Protein AF-A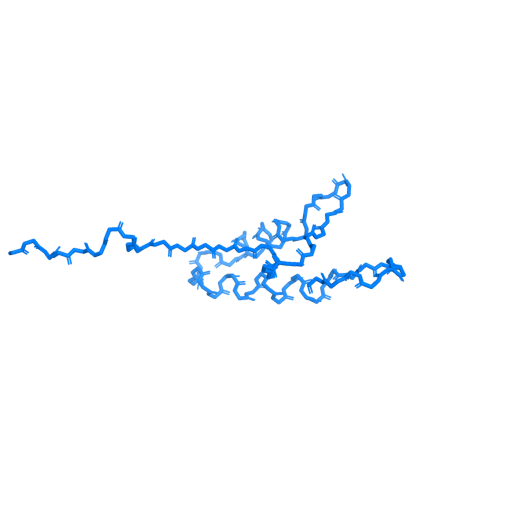0A2G9TLX8-F1 (afdb_monomer)

Organism: Teladorsagia circumcincta (NCBI:txid45464)

Solvent-accessible surface area (backbone atoms only — not comparable to full-atom values): 5007 Å² total; per-residue (Å²): 134,84,80,88,70,67,95,81,59,97,75,83,86,84,71,79,40,60,90,98,41,57,74,63,63,46,95,88,77,42,38,50,53,59,50,26,43,55,55,47,45,76,74,38,56,91,83,47,56,73,68,60,47,52,52,50,24,54,50,49,40,67,77,75,60,79,80,91,67,93,62,92,74,56,106

Mean predicted aligned error: 5.74 Å

Radius of gyration: 16.06 Å; Cα contacts (8 Å, |Δi|>4): 44; chains: 1; bounding box: 57×19×33 Å

InterPro domains:
  IPR002138 Peptidase C14, caspase non-catalytic subunit p10 [PS50207] (6-75)
  IPR002398 Peptidase C14 family [PTHR47901] (6-62)
  IPR011600 Peptidase C14, caspase domain [PF00656] (5-73)
  IPR029030 Caspase-like domain superfamily [SSF52129] (5-71)

Structure (mmCIF, N/CA/C/O backbone):
data_AF-A0A2G9TLX8-F1
#
_entry.id   AF-A0A2G9TLX8-F1
#
loop_
_atom_site.group_PDB
_atom_site.id
_atom_site.type_symbol
_atom_site.label_atom_id
_atom_site.label_alt_id
_atom_site.label_comp_id
_atom_site.label_asym_id
_atom_site.label_entity_id
_atom_site.label_seq_id
_atom_site.pdbx_PDB_ins_code
_atom_site.Cartn_x
_atom_site.Cartn_y
_atom_site.Cartn_z
_atom_site.occupancy
_atom_site.B_iso_or_equiv
_atom_site.auth_seq_id
_atom_site.auth_comp_id
_atom_site.auth_asym_id
_atom_site.auth_atom_id
_atom_site.pdbx_PDB_model_num
ATOM 1 N N . THR A 1 1 ? -30.983 -4.044 -18.626 1.00 60.34 1 THR A N 1
ATOM 2 C CA . THR A 1 1 ? -29.888 -4.016 -19.620 1.00 60.34 1 THR A CA 1
ATOM 3 C C . THR A 1 1 ? -28.600 -4.385 -18.913 1.00 60.34 1 THR A C 1
ATOM 5 O O . THR A 1 1 ? -28.383 -3.910 -17.808 1.00 60.34 1 THR A O 1
ATOM 8 N N . ASN A 1 2 ? -27.795 -5.292 -19.471 1.00 66.88 2 ASN A N 1
ATOM 9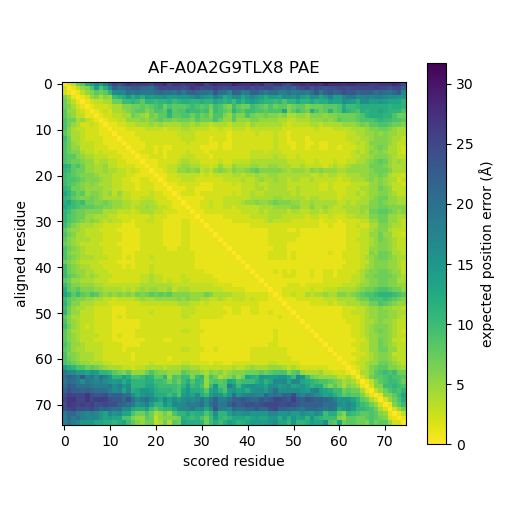 C CA . ASN A 1 2 ? -26.522 -5.694 -18.865 1.00 66.88 2 ASN A CA 1
ATOM 10 C C . ASN A 1 2 ? -25.452 -4.659 -19.268 1.00 66.88 2 ASN A C 1
ATOM 12 O O . ASN A 1 2 ? -25.234 -4.499 -20.471 1.00 66.88 2 ASN A O 1
ATOM 16 N N . PRO A 1 3 ? -24.852 -3.894 -18.340 1.00 79.19 3 PRO A N 1
ATOM 17 C CA . PRO A 1 3 ? -23.887 -2.863 -18.705 1.00 79.19 3 PRO A CA 1
ATOM 18 C C . PRO A 1 3 ? -22.617 -3.500 -19.287 1.00 79.19 3 PRO A C 1
ATOM 20 O O . PRO A 1 3 ? -22.060 -4.436 -18.713 1.00 79.19 3 PRO A O 1
ATOM 23 N N . ILE A 1 4 ? -22.153 -2.988 -20.430 1.00 83.25 4 ILE A N 1
ATOM 24 C CA . ILE A 1 4 ? -20.880 -3.401 -21.032 1.00 83.25 4 ILE A CA 1
ATOM 25 C C . ILE A 1 4 ? -19.761 -2.878 -20.125 1.00 83.25 4 ILE A C 1
ATOM 27 O O . ILE A 1 4 ? -19.550 -1.669 -20.041 1.00 83.25 4 ILE A O 1
ATOM 31 N N . ARG A 1 5 ? -19.059 -3.779 -19.430 1.00 85.06 5 ARG A N 1
ATOM 32 C CA . ARG A 1 5 ? -17.863 -3.442 -18.647 1.00 85.06 5 ARG A CA 1
ATOM 33 C C . ARG A 1 5 ? -16.594 -3.622 -19.486 1.00 85.06 5 ARG A C 1
ATOM 35 O O . ARG A 1 5 ? -16.541 -4.561 -20.286 1.00 85.06 5 ARG A O 1
ATOM 42 N N . PRO A 1 6 ? -15.576 -2.755 -19.322 1.00 92.12 6 PRO A N 1
ATOM 43 C CA . PRO A 1 6 ? -14.254 -2.987 -19.895 1.00 92.12 6 PRO A CA 1
ATOM 44 C C . PRO A 1 6 ? -13.717 -4.367 -19.499 1.00 92.12 6 PRO A C 1
ATOM 46 O O . PRO A 1 6 ? -13.930 -4.814 -18.377 1.00 92.12 6 PRO A O 1
ATOM 49 N N . ARG A 1 7 ? -13.005 -5.041 -20.412 1.00 86.75 7 ARG A N 1
ATOM 50 C CA . ARG A 1 7 ? -12.463 -6.393 -20.162 1.00 86.75 7 ARG A CA 1
ATOM 51 C C . ARG A 1 7 ? -11.475 -6.442 -18.996 1.00 86.75 7 ARG A C 1
ATOM 53 O O . ARG A 1 7 ? -11.358 -7.472 -18.347 1.00 86.75 7 ARG A O 1
ATOM 60 N N . GLU A 1 8 ? -10.793 -5.334 -18.748 1.00 90.12 8 GLU A N 1
ATOM 61 C CA . GLU A 1 8 ? -9.779 -5.189 -17.704 1.00 90.12 8 GLU A CA 1
ATOM 62 C C . GLU A 1 8 ? -10.249 -4.205 -16.623 1.00 90.12 8 GLU A C 1
ATOM 64 O O . GLU A 1 8 ? -9.482 -3.379 -16.134 1.00 90.12 8 GLU A O 1
ATOM 69 N N . SER A 1 9 ? -11.540 -4.240 -16.276 1.00 90.75 9 SER A N 1
ATOM 70 C CA . SER A 1 9 ? -12.051 -3.475 -15.139 1.00 90.75 9 SER A CA 1
ATOM 71 C C . SER A 1 9 ? -11.726 -4.155 -13.810 1.00 90.75 9 SER A C 1
ATOM 73 O O . SER A 1 9 ? -11.478 -5.356 -13.746 1.00 90.75 9 SER A O 1
ATOM 75 N N . ASP A 1 10 ? -11.772 -3.365 -12.738 1.00 90.44 10 ASP A N 1
ATOM 76 C CA . ASP A 1 10 ? -11.766 -3.845 -11.350 1.00 90.44 10 ASP A CA 1
ATOM 77 C C . ASP A 1 10 ? -10.449 -4.499 -10.876 1.00 90.44 10 ASP A C 1
ATOM 79 O O . ASP A 1 10 ? -10.419 -5.182 -9.853 1.00 90.44 10 ASP A O 1
ATOM 83 N N . PHE A 1 11 ? -9.335 -4.243 -11.571 1.00 94.69 11 PHE A N 1
ATOM 84 C CA . PHE A 1 11 ? -8.000 -4.651 -11.130 1.00 94.69 11 PHE A CA 1
ATOM 85 C C . PHE A 1 11 ? -7.327 -3.593 -10.254 1.00 94.69 11 PHE A C 1
ATOM 87 O O . PHE A 1 11 ? -7.353 -2.396 -10.540 1.00 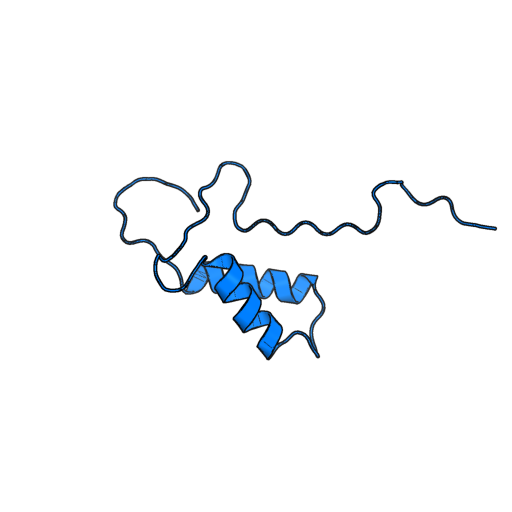94.69 11 PHE A O 1
ATOM 94 N N . LEU A 1 12 ? -6.635 -4.067 -9.220 1.00 96.56 12 LEU A N 1
ATOM 95 C CA . LEU A 1 12 ? -5.717 -3.280 -8.408 1.00 96.56 12 LEU A CA 1
ATOM 96 C C . LEU A 1 12 ? -4.366 -3.993 -8.394 1.00 96.56 12 LEU A C 1
ATOM 98 O O . LEU A 1 12 ? -4.270 -5.132 -7.940 1.00 96.56 12 LEU A O 1
ATOM 102 N N . ILE A 1 13 ? -3.322 -3.323 -8.877 1.00 96.38 13 ILE A N 1
ATOM 103 C CA . ILE A 1 13 ? -1.960 -3.861 -8.883 1.00 96.38 13 ILE A CA 1
ATOM 104 C C . ILE A 1 13 ? -1.111 -3.018 -7.937 1.00 96.38 13 ILE A C 1
ATOM 106 O O . ILE A 1 13 ? -0.926 -1.823 -8.156 1.00 96.38 13 ILE A O 1
ATOM 110 N N . ALA A 1 14 ? -0.599 -3.649 -6.883 1.00 97.00 14 ALA A N 1
ATOM 111 C CA . ALA A 1 14 ? 0.261 -3.011 -5.898 1.00 97.00 14 ALA A CA 1
ATOM 112 C C . ALA A 1 14 ? 1.688 -3.553 -6.035 1.00 97.00 14 ALA A C 1
ATOM 114 O O . ALA A 1 14 ? 1.962 -4.705 -5.697 1.00 97.00 14 ALA A O 1
ATOM 115 N N . TYR A 1 15 ? 2.592 -2.719 -6.545 1.00 97.06 15 TYR A N 1
ATOM 116 C CA . TYR A 1 15 ? 4.012 -3.044 -6.646 1.00 97.06 15 TYR A CA 1
ATOM 117 C C . TYR A 1 15 ? 4.757 -2.631 -5.376 1.00 97.06 15 TYR A C 1
ATOM 119 O O . TYR A 1 15 ? 4.447 -1.606 -4.775 1.00 97.06 15 TYR A O 1
ATOM 127 N N . ALA A 1 16 ? 5.764 -3.420 -4.995 1.00 95.31 16 ALA A N 1
ATOM 128 C CA . ALA A 1 16 ? 6.606 -3.135 -3.833 1.00 95.31 16 ALA A CA 1
ATOM 129 C C . ALA A 1 16 ? 7.467 -1.878 -4.010 1.00 95.31 16 ALA A C 1
ATOM 131 O O . ALA A 1 16 ? 7.767 -1.189 -3.039 1.00 95.31 16 ALA A O 1
ATOM 132 N N . THR A 1 17 ? 7.859 -1.605 -5.252 1.00 94.00 17 THR A N 1
ATOM 133 C CA . THR A 1 17 ? 8.657 -0.4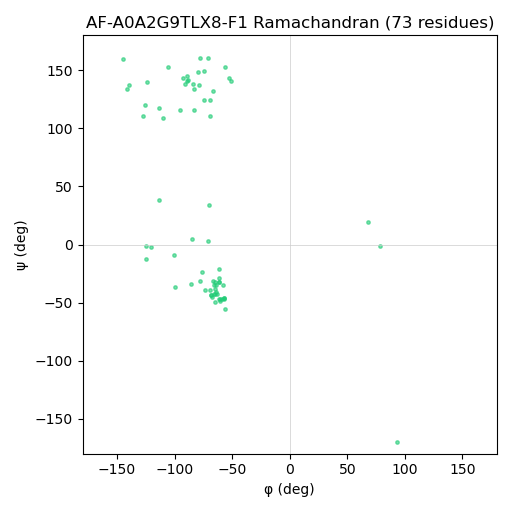54 -5.665 1.00 94.00 17 THR A CA 1
ATOM 134 C C . THR A 1 17 ? 8.201 0.019 -7.042 1.00 94.00 17 THR A C 1
ATOM 136 O O . THR A 1 17 ? 7.572 -0.752 -7.779 1.00 94.00 17 THR A O 1
ATOM 139 N N . PRO A 1 18 ? 8.500 1.273 -7.423 1.00 92.56 18 PRO A N 1
ATOM 140 C CA . PRO A 1 18 ? 8.252 1.747 -8.775 1.00 92.56 18 PRO A CA 1
ATOM 141 C C . PRO A 1 18 ? 8.945 0.863 -9.825 1.00 92.56 18 PRO A C 1
ATOM 143 O O . PRO A 1 18 ? 9.995 0.270 -9.548 1.00 92.56 18 PRO A O 1
ATOM 146 N N . PRO A 1 19 ? 8.411 0.795 -11.058 1.00 91.88 19 PRO A N 1
ATOM 147 C CA . PRO A 1 19 ? 9.105 0.144 -12.161 1.00 91.88 19 PRO A CA 1
ATOM 148 C C . PRO A 1 19 ? 10.536 0.668 -12.275 1.00 91.88 19 PRO A C 1
ATOM 150 O O . PRO A 1 19 ? 10.752 1.868 -12.132 1.00 91.88 19 PRO A O 1
ATOM 153 N N . THR A 1 20 ? 11.490 -0.218 -12.576 1.00 89.19 20 THR A N 1
ATOM 154 C CA . THR A 1 20 ? 12.948 0.039 -12.680 1.00 89.19 20 THR A CA 1
ATOM 155 C C . THR A 1 20 ? 13.731 0.135 -11.361 1.00 89.19 20 THR A C 1
ATOM 157 O O . THR A 1 20 ? 14.954 0.254 -11.402 1.00 89.19 20 THR A O 1
ATOM 160 N N . TYR A 1 21 ? 13.072 0.015 -10.202 1.00 89.88 21 TYR A N 1
ATOM 161 C CA . TYR A 1 21 ? 13.708 0.110 -8.882 1.00 89.88 21 TYR A CA 1
ATOM 162 C C . TYR A 1 21 ? 13.838 -1.265 -8.220 1.00 89.88 21 TYR A C 1
ATOM 164 O O . TYR A 1 21 ? 13.047 -2.177 -8.479 1.00 89.88 21 TYR A O 1
ATOM 172 N N . VAL A 1 22 ? 14.838 -1.425 -7.348 1.00 91.38 22 VAL A N 1
ATOM 173 C CA . VAL A 1 22 ? 15.051 -2.687 -6.626 1.00 91.38 22 VAL A CA 1
ATOM 174 C C . VAL A 1 22 ? 14.085 -2.799 -5.451 1.00 91.38 22 VAL A C 1
ATOM 176 O O . VAL A 1 22 ? 13.922 -1.853 -4.691 1.00 91.38 22 VAL A O 1
ATOM 179 N N . SER A 1 23 ? 13.494 -3.977 -5.252 1.00 91.88 23 SER A N 1
ATOM 180 C CA . SER A 1 23 ? 12.668 -4.264 -4.076 1.00 91.88 23 SER A CA 1
ATOM 181 C C . SER A 1 23 ? 13.499 -4.961 -3.003 1.00 91.88 23 SER A C 1
ATOM 183 O O . SER A 1 23 ? 13.937 -6.101 -3.183 1.00 91.88 23 SER A O 1
ATOM 185 N N . TRP A 1 24 ? 13.678 -4.308 -1.858 1.00 90.88 24 TRP A N 1
ATOM 186 C CA . TRP A 1 24 ? 14.552 -4.809 -0.803 1.00 90.88 24 TRP A CA 1
ATOM 187 C C . TRP A 1 24 ? 13.916 -5.898 0.069 1.00 90.88 24 TRP A C 1
ATOM 189 O O . TRP A 1 24 ? 12.705 -5.952 0.327 1.00 90.88 24 TRP A O 1
ATOM 199 N N . ARG A 1 25 ? 14.780 -6.801 0.540 1.00 92.31 25 ARG A N 1
ATOM 200 C CA . ARG A 1 25 ? 14.409 -7.955 1.357 1.00 92.31 25 ARG A CA 1
ATOM 201 C C . ARG A 1 25 ? 15.431 -8.212 2.450 1.00 92.31 25 ARG A C 1
ATOM 203 O O . ARG A 1 25 ? 16.626 -8.275 2.188 1.00 92.31 25 ARG A O 1
ATOM 210 N N . ASN A 1 26 ? 14.940 -8.448 3.662 1.00 90.56 26 ASN A N 1
ATOM 211 C CA . ASN A 1 26 ? 15.744 -8.996 4.742 1.00 90.56 26 ASN A CA 1
ATOM 212 C C . ASN A 1 26 ? 15.798 -10.530 4.622 1.00 90.56 26 ASN A C 1
ATOM 214 O O . ASN A 1 26 ? 14.770 -11.180 4.414 1.00 90.56 26 ASN A O 1
ATOM 218 N N . SER A 1 27 ? 16.991 -11.114 4.758 1.00 90.81 27 SER A N 1
ATOM 219 C CA . SER A 1 27 ? 17.210 -12.556 4.586 1.00 90.81 27 SER A CA 1
ATOM 220 C C . SER A 1 27 ? 16.425 -13.423 5.569 1.00 90.81 27 SER A C 1
ATOM 222 O O . SER A 1 27 ? 16.001 -14.508 5.187 1.00 90.81 27 SER A O 1
ATOM 224 N N . LEU A 1 28 ? 16.197 -12.929 6.787 1.00 93.44 28 LEU A N 1
ATOM 225 C CA . LEU A 1 28 ? 15.530 -13.656 7.867 1.00 93.44 28 LEU A CA 1
ATOM 226 C C . LEU A 1 28 ? 14.054 -13.268 8.012 1.00 93.44 28 LEU A C 1
ATOM 228 O O . LEU A 1 28 ? 13.222 -14.110 8.325 1.00 93.44 28 LEU A O 1
ATOM 232 N N . ARG A 1 29 ? 13.726 -11.989 7.792 1.00 92.00 29 ARG A N 1
ATOM 233 C CA . ARG A 1 29 ? 12.393 -11.423 8.075 1.00 92.00 29 ARG A CA 1
ATOM 234 C C . ARG A 1 29 ? 11.487 -11.274 6.850 1.00 92.00 29 ARG A C 1
ATOM 236 O O . ARG A 1 29 ? 10.309 -10.970 7.007 1.00 92.00 29 ARG A O 1
ATOM 243 N N . GLY A 1 30 ? 12.011 -11.474 5.641 1.00 94.56 30 GLY A N 1
ATOM 244 C CA . GLY A 1 30 ? 11.253 -11.334 4.394 1.00 94.56 30 GLY A CA 1
ATOM 245 C C . GLY A 1 30 ? 11.344 -9.942 3.761 1.00 94.56 30 GLY A C 1
ATOM 246 O O . GLY A 1 30 ? 12.198 -9.125 4.118 1.00 94.56 30 GLY A O 1
ATOM 247 N N . SER A 1 31 ? 10.512 -9.678 2.745 1.00 95.56 31 SER A N 1
ATOM 248 C CA . SER A 1 31 ? 10.547 -8.403 2.010 1.00 95.56 31 SER A CA 1
ATOM 249 C C . SER A 1 31 ? 9.950 -7.275 2.838 1.00 95.56 31 SER A C 1
ATOM 251 O O . SER A 1 31 ? 9.079 -7.504 3.678 1.00 95.56 31 SER A O 1
ATOM 253 N N . TRP A 1 32 ? 10.444 -6.056 2.641 1.00 95.00 32 TRP A N 1
ATOM 254 C CA . TRP A 1 32 ? 9.970 -4.903 3.411 1.00 95.00 32 TRP A CA 1
ATOM 255 C C . TRP A 1 32 ? 8.504 -4.598 3.116 1.00 95.00 32 TRP A C 1
ATOM 257 O O . TRP A 1 32 ? 7.710 -4.418 4.036 1.00 95.00 32 TRP A O 1
ATOM 267 N N . PHE A 1 33 ? 8.128 -4.655 1.838 1.00 97.00 33 PHE A N 1
ATOM 268 C CA . PHE A 1 33 ? 6.756 -4.436 1.397 1.00 97.00 33 PHE A CA 1
ATOM 269 C C . PHE A 1 33 ? 5.766 -5.442 2.002 1.00 97.00 33 PHE A C 1
ATOM 271 O O . PHE A 1 33 ? 4.742 -5.037 2.543 1.00 97.00 33 PHE A O 1
ATOM 278 N N . VAL A 1 34 ? 6.078 -6.745 1.989 1.00 97.75 34 VAL A N 1
ATOM 279 C CA . VAL A 1 34 ? 5.166 -7.768 2.538 1.00 97.75 34 VAL A CA 1
ATOM 280 C C . VAL A 1 34 ? 5.074 -7.671 4.060 1.00 97.75 34 VAL A C 1
ATOM 282 O O . VAL A 1 34 ? 3.980 -7.786 4.604 1.00 97.75 34 VAL A O 1
ATOM 285 N N . GLN A 1 35 ? 6.185 -7.395 4.753 1.00 97.44 35 GLN A N 1
ATOM 286 C CA . GLN A 1 35 ? 6.151 -7.122 6.195 1.00 97.44 35 GLN A CA 1
ATOM 287 C C . GLN A 1 35 ? 5.221 -5.941 6.514 1.00 97.44 35 GLN A C 1
ATOM 289 O O . GLN A 1 35 ? 4.357 -6.059 7.381 1.00 97.44 35 GLN A O 1
ATOM 294 N N . ALA A 1 36 ? 5.345 -4.836 5.772 1.00 97.69 36 ALA A N 1
ATOM 295 C CA . ALA A 1 36 ? 4.494 -3.663 5.943 1.00 97.69 36 ALA A CA 1
ATOM 296 C C . ALA A 1 36 ? 3.015 -3.954 5.628 1.00 97.69 36 ALA A C 1
ATOM 298 O O . ALA A 1 36 ? 2.149 -3.511 6.382 1.00 97.69 36 ALA A O 1
ATOM 299 N N . ILE A 1 37 ? 2.715 -4.733 4.579 1.00 98.06 37 ILE A N 1
ATOM 300 C CA . ILE A 1 37 ? 1.349 -5.206 4.294 1.00 98.06 37 ILE A CA 1
ATOM 301 C C . ILE A 1 37 ? 0.789 -5.955 5.498 1.00 98.06 37 ILE A C 1
ATOM 303 O O . ILE A 1 37 ? -0.267 -5.576 5.999 1.00 98.06 37 ILE A O 1
ATOM 307 N N . CYS A 1 38 ? 1.488 -6.985 5.980 1.00 97.94 38 CYS A N 1
ATOM 308 C CA . CYS A 1 38 ? 1.001 -7.815 7.078 1.00 97.94 38 CYS A CA 1
ATOM 309 C C . CYS A 1 38 ? 0.701 -6.980 8.328 1.00 97.94 38 CYS A C 1
ATOM 311 O O . CYS A 1 38 ? -0.368 -7.1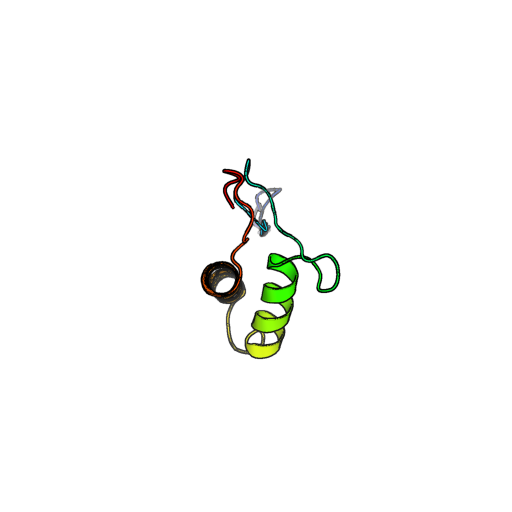22 8.917 1.00 97.94 38 CYS A O 1
ATOM 313 N N . GLU A 1 39 ? 1.604 -6.072 8.705 1.00 97.44 39 GLU A N 1
ATOM 314 C CA . GLU A 1 39 ? 1.419 -5.206 9.872 1.00 97.44 39 GLU A CA 1
ATOM 315 C C . GLU A 1 39 ? 0.237 -4.236 9.710 1.00 97.44 39 GLU A C 1
ATOM 317 O O . GLU A 1 39 ? -0.621 -4.138 10.593 1.00 97.44 39 GLU A O 1
ATOM 322 N N . VAL A 1 40 ? 0.169 -3.516 8.585 1.00 98.19 40 VAL A N 1
ATOM 323 C CA . VAL A 1 40 ? -0.870 -2.503 8.348 1.00 98.19 40 VAL A CA 1
ATOM 324 C C . VAL A 1 40 ? -2.241 -3.155 8.215 1.00 98.19 40 VAL A C 1
ATOM 326 O O . VAL A 1 40 ? -3.203 -2.685 8.827 1.00 98.19 40 VAL A O 1
ATOM 329 N N . PHE A 1 41 ? -2.345 -4.247 7.457 1.00 98.38 41 PHE A N 1
ATOM 330 C CA . PHE A 1 41 ? -3.616 -4.927 7.226 1.00 98.38 41 PHE A CA 1
ATOM 331 C C . PHE A 1 41 ? -4.126 -5.583 8.509 1.00 98.38 41 PHE A C 1
ATOM 333 O O . PHE A 1 41 ? -5.295 -5.400 8.843 1.00 98.38 41 PHE A O 1
ATOM 340 N N . ALA A 1 42 ? -3.263 -6.249 9.286 1.00 98.25 42 ALA A N 1
ATOM 341 C CA . ALA A 1 42 ? -3.665 -6.832 10.567 1.00 98.25 42 ALA A CA 1
ATOM 342 C C . ALA A 1 42 ? -4.247 -5.782 11.530 1.00 98.25 42 ALA A C 1
ATOM 344 O O . ALA A 1 42 ? -5.183 -6.071 12.273 1.00 98.25 42 ALA A O 1
ATOM 345 N N . LYS A 1 43 ? -3.725 -4.549 11.499 1.00 98.12 43 LYS A N 1
ATOM 346 C CA . LYS A 1 43 ? -4.160 -3.471 12.394 1.00 98.12 43 LYS A CA 1
ATOM 347 C C . LYS A 1 43 ? -5.376 -2.690 11.888 1.00 98.12 43 LYS A C 1
ATOM 349 O O . LYS A 1 43 ? -6.164 -2.207 12.699 1.00 98.12 43 LYS A O 1
ATOM 354 N N . HIS A 1 44 ? -5.519 -2.515 10.574 1.00 98.06 44 HIS A N 1
ATOM 355 C CA . HIS A 1 44 ? -6.432 -1.512 10.015 1.00 98.06 44 HIS A CA 1
ATOM 356 C C . HIS A 1 44 ? -7.465 -2.051 9.022 1.00 98.06 44 HIS A C 1
ATOM 358 O O . HIS A 1 44 ? -8.424 -1.333 8.743 1.00 98.06 44 HIS A O 1
ATOM 364 N N . ALA A 1 45 ? -7.344 -3.290 8.528 1.00 97.44 45 ALA A N 1
ATOM 365 C CA . ALA A 1 45 ? -8.178 -3.777 7.422 1.00 97.44 45 ALA A CA 1
ATOM 366 C C . ALA A 1 45 ? -9.686 -3.811 7.715 1.00 97.44 45 ALA A C 1
ATOM 368 O O . ALA A 1 45 ? -10.490 -3.801 6.790 1.00 97.44 45 ALA A O 1
ATOM 369 N N . ARG A 1 46 ? -10.091 -3.824 8.992 1.00 97.44 46 ARG A N 1
ATOM 370 C CA . ARG A 1 46 ? -11.510 -3.801 9.376 1.00 97.44 46 ARG A CA 1
ATOM 371 C C . ARG A 1 46 ? -12.163 -2.421 9.231 1.00 97.44 46 ARG A C 1
ATOM 373 O O . ARG A 1 46 ? -13.380 -2.348 9.117 1.00 97.44 46 ARG A O 1
ATOM 380 N N . ASN A 1 47 ? -11.373 -1.348 9.268 1.00 96.50 47 ASN A N 1
ATOM 381 C CA . ASN A 1 47 ? -11.880 0.014 9.475 1.00 96.50 47 ASN A CA 1
ATOM 382 C C . ASN A 1 47 ? -11.462 0.998 8.370 1.00 96.50 47 ASN A C 1
ATOM 384 O O . ASN A 1 47 ? -11.776 2.180 8.465 1.00 96.50 47 ASN A O 1
ATOM 388 N N . VAL A 1 48 ? -10.689 0.546 7.382 1.00 96.88 48 VAL A N 1
ATOM 389 C CA . VAL A 1 48 ? -9.991 1.396 6.409 1.00 96.88 48 VAL A CA 1
ATOM 390 C C . VAL A 1 48 ? -10.090 0.744 5.033 1.00 96.88 48 VAL A C 1
ATOM 392 O O . VAL A 1 48 ? -9.928 -0.472 4.924 1.00 96.88 48 VAL A O 1
ATOM 395 N N . ASP A 1 49 ? -10.352 1.532 3.987 1.00 97.75 49 ASP A N 1
ATOM 396 C CA . ASP A 1 49 ? -10.431 1.009 2.621 1.00 97.75 49 ASP A CA 1
ATOM 397 C C . ASP A 1 49 ? -9.055 0.592 2.071 1.00 97.75 49 ASP A C 1
ATOM 399 O O . ASP A 1 49 ? -8.001 1.011 2.555 1.00 97.75 49 ASP A O 1
ATOM 403 N N . ILE A 1 50 ? -9.055 -0.244 1.030 1.00 98.00 50 ILE A N 1
ATOM 404 C CA . ILE A 1 50 ? -7.829 -0.850 0.495 1.00 98.00 50 ILE A CA 1
ATOM 405 C C . ILE A 1 50 ? -6.810 0.170 -0.036 1.00 98.00 50 ILE A C 1
ATOM 407 O O . ILE A 1 50 ? -5.608 -0.055 0.103 1.00 98.00 50 ILE A O 1
ATOM 411 N N . LEU A 1 51 ? -7.244 1.305 -0.592 1.00 98.12 51 LEU A N 1
ATOM 412 C CA . LEU A 1 51 ? -6.325 2.326 -1.100 1.00 98.12 51 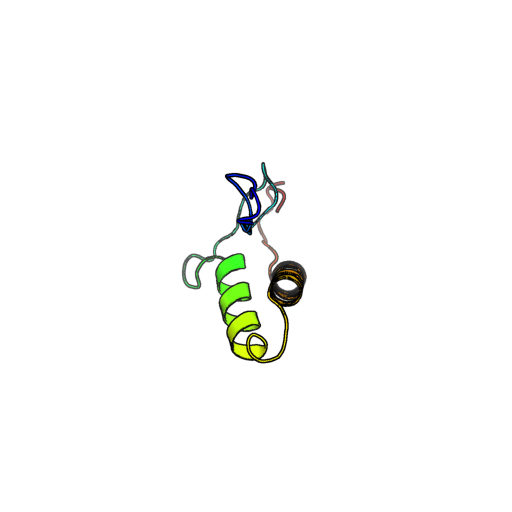LEU A CA 1
ATOM 413 C C . LEU A 1 51 ? -5.668 3.081 0.057 1.00 98.12 51 LEU A C 1
ATOM 415 O O . LEU A 1 51 ? -4.460 3.338 0.035 1.00 98.12 51 LEU A O 1
ATOM 419 N N . GLN A 1 52 ? -6.430 3.369 1.111 1.00 98.25 52 GLN A N 1
ATOM 420 C CA . GLN A 1 52 ? -5.886 3.926 2.346 1.00 98.25 52 GLN A CA 1
ATOM 421 C C . GLN A 1 52 ? -4.931 2.951 3.049 1.00 98.25 52 GLN A C 1
ATOM 423 O O . GLN A 1 52 ? -3.891 3.379 3.556 1.00 98.25 52 GLN A O 1
ATOM 428 N N . LEU A 1 53 ? -5.227 1.645 3.052 1.00 98.62 53 LEU A N 1
ATOM 429 C CA . LEU A 1 53 ? -4.305 0.627 3.567 1.00 98.62 53 LEU A CA 1
ATOM 430 C C . LEU A 1 53 ? -2.990 0.632 2.787 1.00 98.62 53 LEU A C 1
ATOM 432 O O . LEU A 1 53 ? -1.928 0.708 3.398 1.00 98.62 53 LEU A O 1
ATOM 436 N N . LEU A 1 54 ? -3.040 0.618 1.455 1.00 98.44 54 LEU A N 1
ATOM 437 C CA . LEU A 1 54 ? -1.832 0.647 0.626 1.00 98.44 54 LEU A CA 1
ATOM 438 C C . LEU A 1 54 ? -1.051 1.960 0.772 1.00 98.44 54 LEU A C 1
ATOM 440 O O . LEU A 1 54 ? 0.177 1.948 0.782 1.00 98.44 54 LEU A O 1
ATOM 444 N N . THR A 1 55 ? -1.736 3.081 1.001 1.00 98.06 55 THR A N 1
ATOM 445 C CA . THR A 1 55 ? -1.084 4.360 1.328 1.00 98.06 55 THR A CA 1
ATOM 446 C C . THR A 1 55 ? -0.326 4.274 2.656 1.00 98.06 55 THR A C 1
ATOM 448 O O . THR A 1 55 ? 0.821 4.711 2.753 1.00 98.06 55 THR A O 1
ATOM 451 N N . LYS A 1 56 ? -0.922 3.649 3.677 1.00 98.12 56 LYS A N 1
ATOM 452 C CA . LYS A 1 56 ? -0.255 3.395 4.964 1.00 98.12 56 LYS A CA 1
ATOM 453 C C . LYS A 1 56 ? 0.911 2.413 4.830 1.00 98.12 56 LYS A C 1
ATOM 455 O O . LYS A 1 56 ? 1.915 2.584 5.515 1.00 98.12 56 LYS A O 1
ATOM 460 N N . VAL A 1 57 ? 0.807 1.415 3.949 1.00 98.12 57 VAL A N 1
ATOM 461 C CA . VAL A 1 57 ? 1.922 0.512 3.616 1.00 98.12 57 VAL A CA 1
ATOM 462 C C . VAL A 1 57 ? 3.083 1.301 3.012 1.00 98.12 57 VAL A C 1
ATOM 464 O O . VAL A 1 57 ? 4.205 1.146 3.486 1.00 98.12 57 VAL A O 1
ATOM 467 N N . ASN A 1 58 ? 2.823 2.193 2.049 1.00 96.88 58 ASN A N 1
ATOM 468 C CA . ASN A 1 58 ? 3.859 3.051 1.460 1.00 96.88 58 ASN A CA 1
ATOM 469 C C . ASN A 1 58 ? 4.567 3.895 2.528 1.00 96.88 58 ASN A C 1
ATOM 471 O O . ASN A 1 58 ? 5.795 3.916 2.580 1.00 96.88 58 ASN A O 1
ATOM 475 N N . GLN A 1 59 ? 3.800 4.523 3.425 1.00 96.50 59 GLN A N 1
ATOM 476 C CA . GLN A 1 59 ? 4.353 5.280 4.550 1.00 96.50 59 GLN A CA 1
ATOM 477 C C . GLN A 1 59 ? 5.224 4.393 5.457 1.00 96.50 59 GLN A C 1
ATOM 479 O O . GLN A 1 59 ? 6.3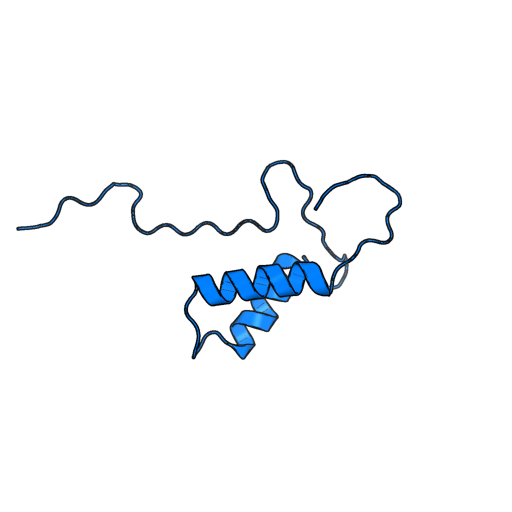56 4.739 5.779 1.00 96.50 59 GLN A O 1
ATOM 484 N N . ARG A 1 60 ? 4.739 3.199 5.816 1.00 95.75 60 ARG A N 1
ATOM 485 C CA . ARG A 1 60 ? 5.463 2.259 6.685 1.00 95.75 60 ARG A CA 1
ATOM 486 C C . ARG A 1 60 ? 6.768 1.748 6.067 1.00 95.75 60 ARG A C 1
ATOM 488 O O . ARG A 1 60 ? 7.714 1.486 6.814 1.00 95.75 60 ARG A O 1
ATOM 495 N N . VAL A 1 61 ? 6.808 1.565 4.744 1.00 94.75 61 VAL A N 1
ATOM 496 C CA . VAL A 1 61 ? 8.028 1.191 4.012 1.0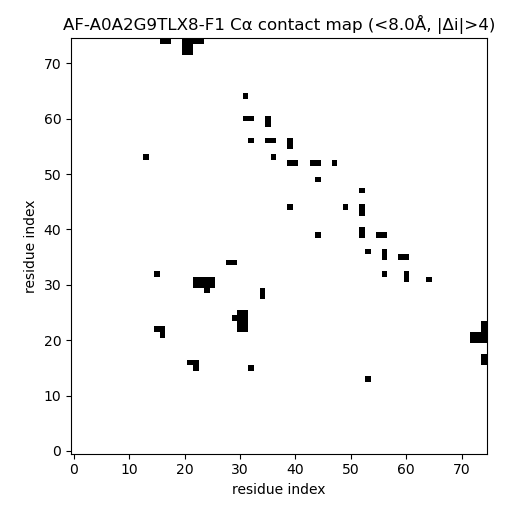0 94.75 61 VAL A CA 1
ATOM 497 C C . VAL A 1 61 ? 9.034 2.345 4.022 1.00 94.75 61 VAL A C 1
ATOM 499 O O . VAL A 1 61 ? 10.208 2.104 4.292 1.00 94.75 61 VAL A O 1
ATOM 502 N N . ALA A 1 62 ? 8.577 3.579 3.795 1.00 91.75 62 ALA A N 1
ATOM 503 C CA . ALA A 1 62 ? 9.430 4.768 3.775 1.00 91.75 62 ALA A CA 1
ATOM 504 C C . ALA A 1 62 ? 10.052 5.089 5.147 1.00 91.75 62 ALA A C 1
ATOM 506 O O . ALA A 1 62 ? 11.239 5.399 5.224 1.00 91.75 62 ALA A O 1
ATOM 507 N N . ASP A 1 63 ? 9.274 4.977 6.226 1.00 89.06 63 ASP A N 1
ATOM 508 C CA . ASP A 1 63 ? 9.698 5.450 7.551 1.00 89.06 63 ASP A CA 1
ATOM 509 C C . ASP A 1 63 ? 10.678 4.500 8.254 1.00 89.06 63 ASP A C 1
ATOM 511 O O . ASP A 1 63 ? 11.522 4.928 9.041 1.00 89.06 63 ASP A O 1
ATOM 515 N N . CYS A 1 64 ? 10.570 3.195 8.007 1.00 81.62 64 CYS A N 1
ATOM 516 C CA . CYS A 1 64 ? 11.180 2.202 8.895 1.00 81.62 64 CYS A CA 1
ATOM 517 C C . CYS A 1 64 ? 12.211 1.293 8.240 1.00 81.62 64 CYS A C 1
ATOM 519 O O . CYS A 1 64 ? 12.764 0.420 8.916 1.00 81.62 64 CYS A O 1
ATOM 521 N N . PHE A 1 65 ? 12.435 1.434 6.939 1.00 74.94 65 PHE A N 1
ATOM 522 C CA . PHE A 1 65 ? 13.379 0.589 6.239 1.00 74.94 65 PHE A CA 1
ATOM 523 C C . PHE A 1 65 ? 14.373 1.437 5.456 1.00 74.94 65 PHE A C 1
ATOM 525 O O . PHE A 1 65 ? 14.044 2.075 4.462 1.00 74.94 65 PHE A O 1
ATOM 532 N N . GLN A 1 66 ? 15.616 1.418 5.924 1.00 71.69 66 GLN A N 1
ATOM 533 C CA . GLN A 1 66 ? 16.760 2.020 5.254 1.00 71.69 66 GLN A CA 1
ATOM 534 C C . GLN A 1 66 ? 17.816 0.940 5.056 1.00 71.69 66 GLN A C 1
ATOM 536 O O . GLN A 1 66 ? 18.015 0.082 5.922 1.00 71.69 66 GLN A O 1
ATOM 541 N N . THR A 1 67 ? 18.478 0.946 3.901 1.00 63.66 67 THR A N 1
ATOM 542 C CA . THR A 1 67 ? 19.648 0.099 3.686 1.00 63.66 67 THR A CA 1
ATOM 543 C C . THR A 1 67 ? 20.889 0.854 4.140 1.00 63.66 67 THR A C 1
ATOM 545 O O . THR A 1 67 ? 21.026 2.050 3.911 1.00 63.66 67 THR A O 1
ATOM 548 N N . SER A 1 68 ? 21.827 0.149 4.766 1.00 62.09 68 SER A N 1
ATOM 549 C CA . SER A 1 68 ? 23.181 0.656 5.016 1.00 62.09 68 SER A CA 1
ATOM 550 C C . SER A 1 68 ? 24.116 0.432 3.819 1.00 62.09 68 SER A C 1
ATOM 552 O O . SER A 1 68 ? 25.314 0.697 3.909 1.00 62.09 68 SER A O 1
ATOM 554 N N . CYS A 1 69 ? 23.599 -0.090 2.699 1.00 57.06 69 CYS A N 1
ATOM 555 C CA . CYS A 1 69 ? 24.398 -0.373 1.514 1.00 57.06 69 CYS A CA 1
ATOM 556 C C . CYS A 1 69 ? 24.855 0.930 0.850 1.00 57.06 69 CYS A C 1
ATOM 558 O O . CYS A 1 69 ? 24.046 1.753 0.441 1.00 57.06 69 CYS A O 1
ATOM 560 N N . SER A 1 70 ? 26.168 1.059 0.670 1.00 56.03 70 SER A N 1
ATOM 561 C CA . SER A 1 70 ? 26.856 2.187 0.027 1.00 56.03 70 SER A CA 1
ATOM 562 C C . SER A 1 70 ? 26.663 2.275 -1.494 1.00 56.03 70 SER A C 1
ATOM 564 O O . SER A 1 70 ? 27.266 3.122 -2.149 1.00 56.03 70 SER A O 1
ATOM 566 N N . SER A 1 71 ? 25.862 1.387 -2.084 1.00 58.81 71 SER A N 1
ATOM 567 C CA . SER A 1 71 ? 25.594 1.362 -3.522 1.00 58.81 71 SER A CA 1
ATO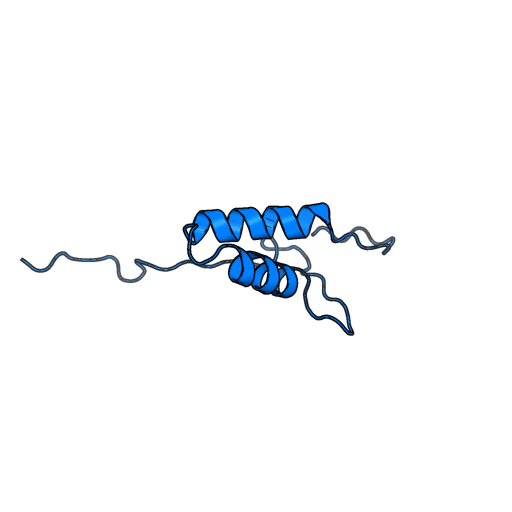M 568 C C . SER A 1 71 ? 24.368 2.212 -3.865 1.00 58.81 71 SER A C 1
ATOM 570 O O . SER A 1 71 ? 23.346 2.112 -3.194 1.00 58.81 71 SER A O 1
ATOM 572 N N . SER A 1 72 ? 24.442 2.988 -4.951 1.00 63.12 72 SER A N 1
ATOM 573 C CA . SER A 1 72 ? 23.418 3.945 -5.417 1.00 63.12 72 SER A CA 1
ATOM 574 C C . SER A 1 72 ? 22.127 3.317 -5.977 1.00 63.12 72 SER A C 1
ATOM 576 O O . SER A 1 72 ? 21.542 3.844 -6.927 1.00 63.12 72 SER A O 1
ATOM 578 N N . TYR A 1 73 ? 21.680 2.178 -5.448 1.00 66.50 73 TYR A N 1
ATOM 579 C CA . TYR A 1 73 ? 20.416 1.577 -5.862 1.00 66.50 73 TYR A CA 1
ATOM 580 C C . TYR A 1 73 ? 19.258 2.371 -5.271 1.00 66.50 73 TYR A C 1
ATOM 582 O O . TYR A 1 73 ? 19.165 2.551 -4.057 1.00 66.50 73 TYR A O 1
ATOM 590 N N . LYS A 1 74 ? 18.366 2.839 -6.140 1.00 66.75 74 LYS A N 1
ATOM 591 C CA . LYS A 1 74 ? 17.161 3.543 -5.717 1.00 66.75 74 LYS A CA 1
ATOM 592 C C . LYS A 1 74 ? 16.072 2.524 -5.362 1.00 66.75 74 LYS A C 1
ATOM 594 O O . LYS A 1 74 ? 15.906 1.532 -6.078 1.00 66.75 74 LYS A O 1
ATOM 599 N N . GLN A 1 75 ? 15.358 2.791 -4.268 1.00 71.00 75 GLN A N 1
ATOM 600 C CA . GLN A 1 75 ? 14.119 2.115 -3.864 1.00 71.00 75 GLN A CA 1
ATOM 601 C C . GLN A 1 75 ? 12.938 3.061 -4.067 1.00 71.00 75 GLN A C 1
ATOM 603 O O . GLN A 1 75 ? 13.119 4.261 -3.762 1.00 71.00 75 GLN A O 1
#

pLDDT: mean 89.09, std 12.17, range [56.03, 98.62]

Nearest PDB structures (foldseek):
  4zvp-assembly1_B  TM=9.415E-01  e=4.560E-06  Homo sapiens
  2qlf-assembly1_D  TM=9.415E-01  e=9.686E-06  Homo sapiens
  6bfj-assembly1_B  TM=9.409E-01  e=1.274E-05  Homo sapiens
  6bfl-assembly1_B  TM=9.465E-01  e=1.564E-05  Homo sapiens
  3kjf-assembly1_B-2  TM=9.496E-01  e=3.558E-05  Homo sapiens

Secondary structure (DSSP, 8-state):
------TT-S-----SS-TTS---EETTTEEHHHHHHHHHHHHHTTTS-HHHHHHHHHHHHHHH------S----

Sequence (75 aa):
TNPIRPRESDFLIAYATPPTYVSWRNSLRGSWFVQAICEVFAKHARNVDILQLLTKVNQRVADCFQTSCSSSYKQ

Foldseek 3Di:
DDDDDDPPPDDDDQDQDPPPADFDADPVPGTLLVVLLVVLCVVPVVPDDPVVSSVSSVVSSVPPDDDPDPDPGDD